Protein AF-A0A8S3GFY0-F1 (afdb_monomer_lite)

Foldseek 3Di:
DVVVVVVVVVVVVVVVVVVVVVVVVCLLVVLVVCLVPLQVVLVVLLVPLVPPVNVVDPVSVVSNVVSVVSNVVSVVSVVVSVVVVVVVVVVVD

Structure (mmCIF, N/CA/C/O backbone):
data_AF-A0A8S3GFY0-F1
#
_entry.id   AF-A0A8S3GFY0-F1
#
loop_
_atom_site.group_PDB
_atom_site.id
_atom_site.type_symbol
_atom_site.label_atom_id
_atom_site.label_alt_id
_atom_site.label_comp_id
_atom_site.label_asym_id
_atom_site.label_entity_id
_atom_site.label_seq_id
_atom_site.pdbx_PDB_ins_code
_atom_site.Cartn_x
_atom_site.Cartn_y
_atom_site.Cartn_z
_atom_site.occupancy
_atom_site.B_iso_or_equiv
_atom_site.auth_seq_id
_atom_site.auth_comp_id
_atom_site.auth_asym_id
_atom_site.auth_atom_id
_atom_site.pdbx_PDB_model_num
ATOM 1 N N . MET A 1 1 ? 33.145 -15.689 -38.229 1.00 54.41 1 MET A N 1
ATOM 2 C CA . MET A 1 1 ? 32.631 -16.391 -37.028 1.00 54.41 1 MET A CA 1
ATOM 3 C C . MET A 1 1 ? 32.392 -15.478 -35.819 1.00 54.41 1 MET A C 1
ATOM 5 O O . MET A 1 1 ? 31.638 -15.868 -34.945 1.00 54.41 1 MET A O 1
ATOM 9 N N . THR A 1 2 ? 32.956 -14.267 -35.756 1.00 57.75 2 THR A N 1
ATOM 10 C CA . THR A 1 2 ? 32.793 -13.338 -34.615 1.00 57.75 2 THR A CA 1
ATOM 11 C C . THR A 1 2 ? 31.490 -12.524 -34.634 1.00 57.75 2 THR A C 1
ATOM 13 O O . THR A 1 2 ? 30.969 -12.158 -33.585 1.00 57.75 2 THR A O 1
ATOM 16 N N . THR A 1 3 ? 30.907 -12.278 -35.809 1.00 59.66 3 THR A N 1
ATOM 17 C CA . THR A 1 3 ? 29.714 -11.427 -35.978 1.00 59.66 3 THR A CA 1
ATOM 18 C C . THR A 1 3 ? 28.406 -12.074 -35.509 1.00 59.66 3 THR A C 1
ATOM 20 O O . THR A 1 3 ? 27.498 -11.377 -35.058 1.00 59.66 3 THR A O 1
ATOM 23 N N . THR A 1 4 ? 28.299 -13.403 -35.569 1.00 61.41 4 THR A N 1
ATOM 24 C CA . THR A 1 4 ? 27.139 -14.169 -35.085 1.00 61.41 4 THR A CA 1
ATOM 25 C C . THR A 1 4 ? 27.113 -14.285 -33.563 1.00 61.41 4 THR A C 1
ATOM 27 O O . THR A 1 4 ? 26.051 -14.120 -32.967 1.00 61.41 4 THR A O 1
ATOM 30 N N . ALA A 1 5 ? 28.272 -14.477 -32.925 1.00 62.22 5 ALA A N 1
ATOM 31 C CA . ALA A 1 5 ? 28.386 -14.480 -31.466 1.00 62.22 5 ALA A CA 1
ATOM 32 C C . ALA A 1 5 ? 28.025 -13.105 -30.873 1.00 62.22 5 ALA A C 1
ATOM 34 O O . ALA A 1 5 ? 27.249 -13.024 -29.926 1.00 62.22 5 ALA A O 1
ATOM 35 N N . MET A 1 6 ? 28.492 -12.017 -31.498 1.00 62.06 6 MET A N 1
ATOM 36 C CA . MET A 1 6 ? 28.210 -10.652 -31.038 1.00 62.06 6 MET A CA 1
ATOM 37 C C . MET A 1 6 ? 26.720 -10.278 -31.165 1.00 62.06 6 MET A C 1
ATOM 39 O O . MET A 1 6 ? 26.159 -9.667 -30.257 1.00 62.06 6 MET A O 1
ATOM 43 N N . LYS A 1 7 ? 26.041 -10.714 -32.240 1.00 68.06 7 LYS A N 1
ATOM 44 C CA . LYS A 1 7 ? 24.578 -10.569 -32.387 1.00 68.06 7 LYS A CA 1
ATOM 45 C C . LYS A 1 7 ? 23.798 -11.383 -31.351 1.00 68.06 7 LYS A C 1
ATOM 47 O O . LYS A 1 7 ? 22.798 -10.895 -30.832 1.00 68.06 7 LYS A O 1
ATOM 52 N N . SER A 1 8 ? 24.262 -12.593 -31.029 1.00 73.00 8 SER A N 1
ATOM 53 C CA . SER A 1 8 ? 23.652 -13.442 -29.998 1.00 73.00 8 SER A CA 1
ATOM 54 C C . SER A 1 8 ? 23.726 -12.798 -28.612 1.00 73.00 8 SER A C 1
ATOM 56 O O . SER A 1 8 ? 22.733 -12.794 -27.888 1.00 73.00 8 SER A O 1
ATOM 58 N N . SER A 1 9 ? 24.872 -12.218 -28.245 1.00 76.44 9 SER A N 1
ATOM 59 C CA . SER A 1 9 ? 25.038 -11.536 -26.955 1.00 76.44 9 SER A CA 1
ATOM 60 C C . SER A 1 9 ? 24.149 -10.295 -26.832 1.00 76.44 9 SER A C 1
ATOM 62 O O . SER A 1 9 ? 23.565 -10.063 -25.775 1.00 76.44 9 SER A O 1
ATOM 64 N N . GLN A 1 10 ? 23.981 -9.522 -27.910 1.00 79.62 10 GLN A N 1
ATOM 65 C CA . GLN A 1 10 ? 23.091 -8.355 -27.896 1.00 79.62 10 GLN A CA 1
ATOM 66 C C . GLN A 1 10 ? 21.604 -8.727 -27.813 1.00 79.62 10 GLN A C 1
ATOM 68 O O . GLN A 1 10 ? 20.848 -8.056 -27.110 1.00 79.62 10 GLN A O 1
ATOM 73 N N . ALA A 1 11 ? 21.182 -9.809 -28.473 1.00 80.00 11 ALA A N 1
ATOM 74 C CA . ALA A 1 11 ? 19.812 -10.311 -28.365 1.00 80.00 11 ALA A CA 1
ATOM 75 C C . ALA A 1 11 ? 19.479 -10.754 -26.930 1.00 80.00 11 ALA A C 1
ATOM 77 O O . ALA A 1 11 ? 18.404 -10.449 -26.416 1.00 80.00 11 ALA A O 1
ATOM 78 N N . LEU A 1 12 ? 20.431 -11.413 -26.265 1.00 81.81 12 LEU A N 1
ATOM 79 C CA . LEU A 1 12 ? 20.275 -11.898 -24.897 1.00 81.81 12 LEU A CA 1
ATOM 80 C C . LEU A 1 12 ? 20.186 -10.737 -23.894 1.00 81.81 12 LEU A C 1
ATOM 82 O O . LEU A 1 12 ? 19.297 -10.726 -23.045 1.00 81.81 12 LEU A O 1
ATOM 86 N N . LEU A 1 13 ? 21.028 -9.709 -24.052 1.00 79.25 13 LEU A N 1
ATOM 87 C CA . LEU A 1 13 ? 20.930 -8.472 -23.269 1.00 79.25 13 LEU A CA 1
ATOM 88 C C . LEU A 1 13 ? 19.572 -7.788 -23.455 1.00 79.25 13 LEU A C 1
ATOM 90 O O . LEU A 1 13 ? 18.910 -7.471 -22.471 1.00 79.25 13 LEU A O 1
ATOM 94 N N . SER A 1 14 ? 19.117 -7.617 -24.700 1.00 77.44 14 SER A N 1
ATOM 95 C CA . SER A 1 14 ? 17.808 -7.015 -24.987 1.00 77.44 14 SER A CA 1
ATOM 96 C C . SER A 1 14 ? 16.655 -7.775 -24.319 1.00 77.44 14 SER A C 1
ATOM 98 O O . SER A 1 14 ? 15.724 -7.159 -23.797 1.00 77.44 14 SER A O 1
ATOM 100 N N . GLN A 1 15 ? 16.729 -9.106 -24.289 1.00 83.44 15 GLN A N 1
ATOM 101 C CA . GLN A 1 15 ? 15.721 -9.943 -23.647 1.00 83.44 15 GLN A CA 1
ATOM 102 C C . GLN A 1 15 ? 15.741 -9.816 -22.116 1.00 83.44 15 GLN A C 1
ATOM 104 O O . GLN A 1 15 ? 14.676 -9.726 -21.505 1.00 83.44 15 GLN A O 1
ATOM 109 N N . ILE A 1 16 ? 16.926 -9.750 -21.499 1.00 85.06 16 ILE A N 1
ATOM 110 C 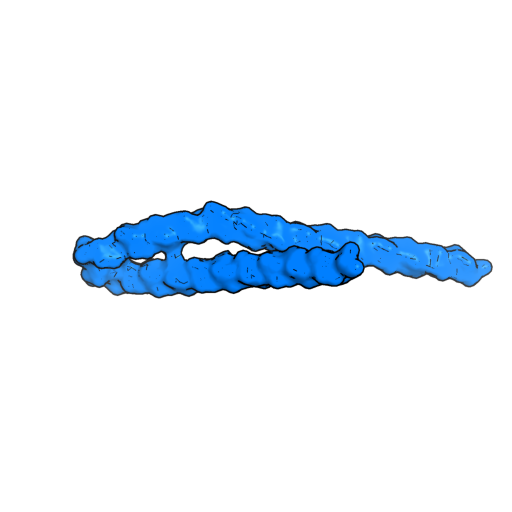CA . ILE A 1 16 ? 17.064 -9.510 -20.054 1.00 85.06 16 ILE A CA 1
ATOM 111 C C . ILE A 1 16 ? 16.475 -8.147 -19.679 1.00 85.06 16 ILE A C 1
ATOM 113 O O . ILE A 1 16 ? 15.675 -8.074 -18.749 1.00 85.06 16 ILE A O 1
ATOM 117 N N . PHE A 1 17 ? 16.803 -7.088 -20.425 1.00 81.31 17 PHE A N 1
ATOM 118 C CA . PHE A 1 17 ? 16.259 -5.749 -20.173 1.00 81.31 17 PHE A CA 1
ATOM 119 C C . PHE A 1 17 ? 14.733 -5.708 -20.302 1.00 81.31 17 PHE A C 1
ATOM 121 O O . PHE A 1 17 ? 14.068 -5.111 -19.459 1.00 81.31 17 PHE A O 1
ATOM 128 N N . LYS A 1 18 ? 14.159 -6.385 -21.307 1.00 82.50 18 LYS A N 1
ATOM 129 C CA . LYS A 1 18 ? 12.698 -6.505 -21.441 1.00 82.50 18 LYS A CA 1
ATOM 130 C C . LYS A 1 18 ? 12.059 -7.204 -20.245 1.00 82.50 18 LYS A C 1
ATOM 132 O O . LYS A 1 18 ? 11.067 -6.707 -19.725 1.00 82.50 18 LYS A O 1
ATOM 137 N N . ASN A 1 19 ? 12.619 -8.328 -19.804 1.00 84.50 19 ASN A N 1
ATOM 138 C CA . ASN A 1 19 ? 12.101 -9.042 -18.637 1.00 84.50 19 ASN A CA 1
ATOM 139 C C . ASN A 1 19 ? 12.200 -8.192 -17.370 1.00 84.50 19 ASN A C 1
ATOM 141 O O . ASN A 1 19 ? 11.245 -8.145 -16.604 1.00 84.50 19 ASN A O 1
ATOM 145 N N . LEU A 1 20 ? 13.316 -7.487 -17.175 1.00 83.00 20 LEU A N 1
ATOM 146 C CA . LEU A 1 20 ? 13.491 -6.596 -16.032 1.00 83.00 20 LEU A CA 1
ATOM 147 C C . LEU A 1 20 ? 12.439 -5.481 -16.027 1.00 83.00 20 LEU A C 1
ATOM 149 O O . LEU A 1 20 ? 11.804 -5.249 -15.005 1.00 83.00 20 LEU A O 1
ATOM 153 N N . PHE A 1 21 ? 12.204 -4.852 -17.180 1.00 81.69 21 PHE A N 1
ATOM 154 C CA . PHE A 1 21 ? 11.187 -3.812 -17.321 1.00 81.69 21 PHE A CA 1
ATOM 155 C C . PHE A 1 21 ? 9.777 -4.333 -17.011 1.00 81.69 21 PHE A C 1
ATOM 157 O O . PHE A 1 21 ? 9.036 -3.704 -16.263 1.00 81.69 21 PHE A O 1
ATOM 164 N N . ILE A 1 22 ? 9.421 -5.515 -17.526 1.00 83.88 22 ILE A N 1
ATOM 165 C CA . ILE A 1 22 ? 8.124 -6.151 -17.246 1.00 83.88 22 ILE A CA 1
ATOM 166 C C . ILE A 1 22 ? 7.966 -6.447 -15.751 1.00 83.88 22 ILE A C 1
ATOM 168 O O . ILE A 1 22 ? 6.887 -6.243 -15.202 1.00 83.88 22 ILE A O 1
ATOM 172 N N . VAL A 1 23 ? 9.025 -6.922 -15.092 1.00 83.44 23 VAL A N 1
ATOM 173 C CA . VAL A 1 23 ? 9.000 -7.210 -13.653 1.00 83.44 23 VAL A CA 1
ATOM 174 C C . VAL A 1 23 ? 8.772 -5.931 -12.851 1.00 83.44 23 VAL A C 1
ATOM 176 O O . VAL A 1 23 ? 7.906 -5.930 -11.984 1.00 83.44 23 VAL A O 1
ATOM 179 N N . ILE A 1 24 ? 9.483 -4.844 -13.165 1.00 82.50 24 ILE A N 1
ATOM 180 C CA . ILE A 1 24 ? 9.312 -3.544 -12.493 1.00 82.50 24 ILE A CA 1
ATOM 181 C C . ILE A 1 24 ? 7.861 -3.062 -12.615 1.00 82.50 24 ILE A C 1
ATOM 183 O O . ILE A 1 24 ? 7.213 -2.806 -11.604 1.00 82.50 24 ILE A O 1
ATOM 187 N N . GLN A 1 25 ? 7.320 -3.066 -13.835 1.00 82.19 25 GLN A N 1
ATOM 188 C CA . GLN A 1 25 ? 5.932 -2.682 -14.103 1.00 82.19 25 GLN A CA 1
ATOM 189 C C . GLN A 1 25 ? 4.934 -3.558 -13.331 1.00 82.19 25 GLN A C 1
ATOM 191 O O . GLN A 1 25 ? 3.969 -3.065 -12.752 1.00 82.19 25 GLN A O 1
ATOM 196 N N . LEU A 1 26 ? 5.168 -4.873 -13.273 1.00 85.25 26 LEU A N 1
ATOM 197 C CA . LEU A 1 26 ? 4.314 -5.787 -12.517 1.00 85.25 26 LEU A CA 1
ATOM 198 C C . LEU A 1 26 ? 4.313 -5.461 -11.015 1.00 85.25 26 LEU A C 1
ATOM 200 O O . LEU A 1 26 ? 3.256 -5.524 -10.387 1.00 85.25 26 LEU A O 1
ATOM 204 N N . TYR A 1 27 ? 5.472 -5.119 -10.444 1.00 82.94 27 TYR A N 1
ATOM 205 C CA . TYR A 1 27 ? 5.579 -4.715 -9.041 1.00 82.94 27 TYR A CA 1
ATOM 206 C C . TYR A 1 27 ? 4.842 -3.399 -8.770 1.00 82.94 27 TYR A C 1
ATOM 208 O O . TYR A 1 27 ? 4.068 -3.340 -7.817 1.00 82.94 27 TYR A O 1
ATOM 216 N N . GLU A 1 28 ? 5.004 -2.391 -9.628 1.00 82.00 28 GLU A N 1
ATOM 217 C CA . GLU A 1 28 ? 4.316 -1.096 -9.515 1.00 82.00 28 GLU A CA 1
ATOM 218 C C . GLU A 1 28 ? 2.790 -1.250 -9.522 1.00 82.00 28 GLU A C 1
ATOM 220 O O . GLU A 1 28 ? 2.106 -0.836 -8.580 1.00 82.00 28 GLU A O 1
ATOM 225 N N . TYR A 1 29 ? 2.242 -1.926 -10.537 1.00 85.81 29 TYR A N 1
ATOM 226 C CA . TYR A 1 29 ? 0.802 -2.189 -10.593 1.00 85.81 29 TYR A CA 1
ATOM 227 C C . TYR A 1 29 ? 0.337 -3.082 -9.438 1.00 85.81 29 TYR A C 1
ATOM 229 O O . TYR A 1 29 ? -0.760 -2.890 -8.907 1.00 85.81 29 TYR A O 1
ATOM 237 N N . GLY A 1 30 ? 1.168 -4.040 -9.020 1.00 88.25 30 GLY A N 1
ATOM 238 C CA . GLY A 1 30 ? 0.906 -4.899 -7.870 1.00 88.25 30 GLY A CA 1
ATOM 239 C C . GLY A 1 30 ? 0.733 -4.108 -6.573 1.00 88.25 30 GLY A C 1
ATOM 240 O O . GLY A 1 30 ? -0.218 -4.365 -5.832 1.00 88.25 30 GLY A O 1
ATOM 241 N N . TYR A 1 31 ? 1.584 -3.110 -6.322 1.00 85.94 31 TYR A N 1
ATOM 242 C CA . TYR A 1 31 ? 1.477 -2.235 -5.153 1.00 85.94 31 TYR A CA 1
ATOM 243 C C . TYR A 1 31 ? 0.212 -1.383 -5.178 1.00 85.94 31 TYR A C 1
ATOM 245 O O . TYR A 1 31 ? -0.468 -1.272 -4.156 1.00 85.94 31 TYR A O 1
ATOM 253 N N . LEU A 1 32 ? -0.164 -0.853 -6.342 1.00 87.94 32 LEU A N 1
ATOM 254 C CA . LEU A 1 32 ? -1.381 -0.057 -6.482 1.00 87.94 32 LEU A CA 1
ATOM 255 C C . LEU A 1 32 ? -2.645 -0.897 -6.226 1.00 87.94 32 LEU A C 1
ATOM 257 O O . LEU A 1 32 ? -3.551 -0.468 -5.506 1.00 87.94 32 LEU A O 1
ATOM 261 N N . VAL A 1 33 ? -2.690 -2.128 -6.744 1.00 90.50 33 VAL A N 1
ATOM 262 C CA . VAL A 1 33 ? -3.788 -3.075 -6.474 1.00 90.50 33 VAL A CA 1
ATOM 263 C C . VAL A 1 33 ? -3.822 -3.479 -4.997 1.00 90.50 33 VAL A C 1
ATOM 265 O O . VAL A 1 33 ? -4.895 -3.492 -4.387 1.00 90.50 33 VAL A O 1
ATOM 268 N N . ALA A 1 34 ? -2.663 -3.772 -4.400 1.00 89.81 34 ALA A N 1
ATOM 269 C CA . ALA A 1 34 ? -2.556 -4.100 -2.981 1.00 89.81 34 ALA A CA 1
ATOM 270 C C . ALA A 1 34 ? -3.035 -2.943 -2.093 1.00 89.81 34 ALA A C 1
ATOM 272 O O . ALA A 1 34 ? -3.745 -3.182 -1.117 1.00 89.81 34 ALA A O 1
ATOM 273 N N . PHE A 1 35 ? -2.727 -1.697 -2.457 1.00 91.12 35 PHE A N 1
ATOM 274 C CA . PHE A 1 35 ? -3.218 -0.509 -1.766 1.00 91.12 35 PHE A CA 1
ATOM 275 C C . PHE A 1 35 ? -4.744 -0.387 -1.861 1.00 91.12 35 PHE A C 1
ATOM 277 O O . PHE A 1 35 ? -5.415 -0.288 -0.833 1.00 91.12 35 PHE A O 1
ATOM 284 N N . LEU A 1 36 ? -5.313 -0.471 -3.069 1.00 91.81 36 LEU A N 1
ATOM 285 C CA . LEU A 1 36 ? -6.759 -0.330 -3.292 1.00 91.81 36 LEU A CA 1
ATOM 286 C C . LEU A 1 36 ? -7.600 -1.353 -2.519 1.00 91.81 36 LEU A C 1
ATOM 288 O O . LEU A 1 36 ? -8.707 -1.032 -2.088 1.00 91.81 36 LEU A O 1
ATOM 292 N N . ILE A 1 37 ? -7.093 -2.573 -2.346 1.00 93.69 37 ILE A N 1
ATOM 293 C CA . ILE A 1 37 ? -7.813 -3.652 -1.658 1.00 93.69 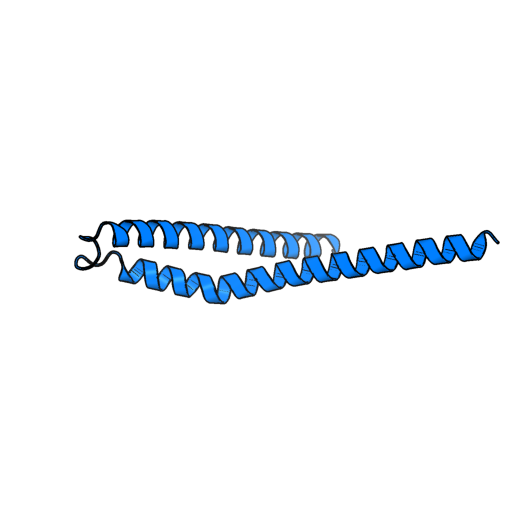37 ILE A CA 1
ATOM 294 C C . ILE A 1 37 ? -7.463 -3.681 -0.164 1.00 93.69 37 ILE A C 1
ATOM 296 O O . ILE A 1 37 ? -8.348 -3.752 0.691 1.00 93.69 37 ILE A O 1
ATOM 300 N N . GLY A 1 38 ? -6.173 -3.630 0.161 1.00 91.75 38 GLY A N 1
ATOM 301 C CA . GLY A 1 38 ? -5.663 -3.811 1.517 1.00 91.75 38 GLY A CA 1
ATOM 302 C C . GLY A 1 38 ? -5.931 -2.618 2.429 1.00 91.75 38 GLY A C 1
ATOM 303 O O . GLY A 1 38 ? -6.250 -2.805 3.604 1.00 91.75 3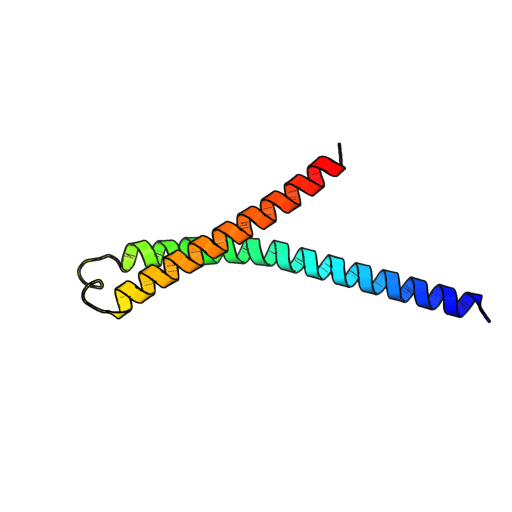8 GLY A O 1
ATOM 304 N N . PHE A 1 39 ? -5.874 -1.392 1.906 1.00 91.56 39 PHE A N 1
ATOM 305 C CA . PHE A 1 39 ? -6.076 -0.182 2.702 1.00 91.56 39 PHE A CA 1
ATOM 306 C C . PHE A 1 39 ? -7.496 -0.084 3.294 1.00 91.56 39 PHE A C 1
ATOM 308 O O . PHE A 1 39 ? -7.617 0.023 4.519 1.00 91.56 39 PHE A O 1
ATOM 315 N N . PRO A 1 40 ? -8.591 -0.197 2.508 1.00 94.25 40 PRO A N 1
ATOM 316 C CA . PRO A 1 40 ? -9.938 -0.170 3.076 1.00 94.25 40 PRO A CA 1
ATOM 317 C C . PRO A 1 40 ? -10.212 -1.367 3.995 1.00 94.25 40 PRO A C 1
ATOM 319 O O . PRO A 1 40 ? -10.899 -1.205 5.006 1.00 94.25 40 PRO A O 1
ATOM 322 N N . GLY A 1 41 ? -9.654 -2.546 3.694 1.00 93.19 41 GLY A N 1
ATOM 323 C CA . GLY A 1 41 ? -9.788 -3.734 4.540 1.00 93.19 41 GLY A CA 1
ATOM 324 C C . GLY A 1 41 ? -9.182 -3.530 5.931 1.00 93.19 41 GLY A C 1
ATOM 325 O O . GLY A 1 41 ? -9.848 -3.764 6.945 1.00 93.19 41 GLY A O 1
ATOM 326 N N . ASN A 1 42 ? -7.956 -3.010 5.988 1.00 93.62 42 ASN A N 1
ATOM 327 C CA . ASN A 1 42 ? -7.280 -2.737 7.253 1.00 93.62 42 ASN A CA 1
ATOM 328 C C . ASN A 1 42 ? -7.920 -1.576 8.026 1.00 93.62 42 ASN A C 1
ATOM 330 O O . ASN A 1 42 ? -8.041 -1.664 9.248 1.00 93.62 42 ASN A O 1
ATOM 334 N N . ILE A 1 43 ? -8.428 -0.538 7.347 1.00 92.88 43 ILE A N 1
ATOM 335 C CA . ILE A 1 43 ? -9.219 0.522 7.999 1.00 92.88 43 ILE A CA 1
ATOM 336 C C . ILE A 1 43 ? -10.502 -0.047 8.611 1.00 92.88 43 ILE A C 1
ATOM 338 O O . ILE A 1 43 ? -10.826 0.263 9.757 1.00 92.88 43 ILE A O 1
ATOM 342 N N . ALA A 1 44 ? -11.232 -0.901 7.891 1.00 90.62 44 ALA A N 1
ATOM 343 C CA . ALA A 1 44 ? -12.451 -1.519 8.410 1.00 90.62 44 ALA A CA 1
ATOM 344 C C . ALA A 1 44 ? -12.164 -2.383 9.651 1.00 90.62 44 ALA A C 1
ATOM 346 O O . ALA A 1 44 ? -12.902 -2.315 10.642 1.00 90.62 44 ALA A O 1
ATOM 347 N N . GLY A 1 45 ? -11.061 -3.139 9.635 1.00 87.69 45 GLY A N 1
ATOM 348 C CA . GLY A 1 45 ? -10.545 -3.848 10.807 1.00 87.69 45 GLY A CA 1
ATOM 349 C C . GLY A 1 45 ? -10.254 -2.894 11.968 1.00 87.69 45 GLY A C 1
ATOM 350 O O . GLY A 1 45 ? -10.772 -3.081 13.074 1.00 87.69 45 GLY 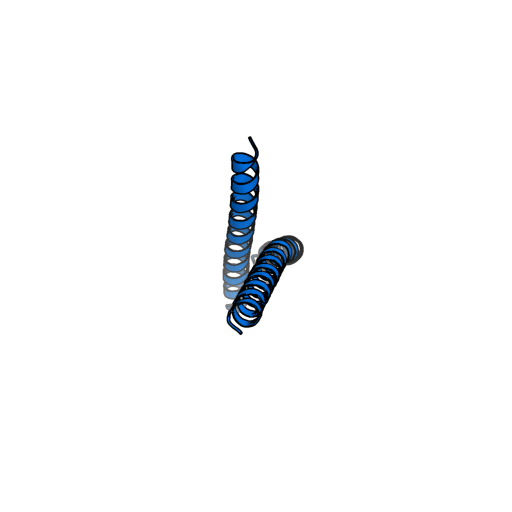A O 1
ATOM 351 N N . LEU A 1 46 ? -9.517 -1.816 11.702 1.00 89.25 46 LEU A N 1
ATOM 352 C CA . LEU A 1 46 ? -9.170 -0.798 12.692 1.00 89.25 46 LEU A CA 1
ATOM 353 C C . LEU A 1 46 ? -10.396 -0.077 13.267 1.00 89.25 46 LEU A C 1
ATOM 355 O O . LEU A 1 46 ? -10.355 0.344 14.411 1.00 89.25 46 LEU A O 1
ATOM 359 N N . LEU A 1 47 ? -11.504 0.044 12.536 1.00 87.75 47 LEU A N 1
ATOM 360 C CA . LEU A 1 47 ? -12.760 0.613 13.051 1.00 87.75 47 LEU A CA 1
ATOM 361 C C . LEU A 1 47 ? -13.597 -0.400 13.853 1.00 87.75 47 LEU A C 1
ATOM 363 O O . LEU A 1 47 ? -14.463 -0.020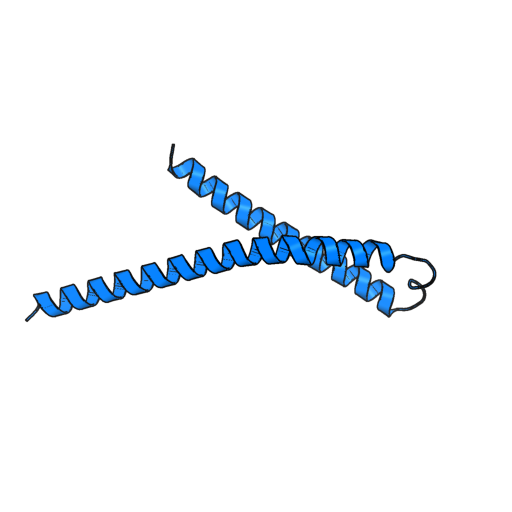 14.651 1.00 87.75 47 LEU A O 1
ATOM 367 N N . THR A 1 48 ? -13.353 -1.694 13.651 1.00 85.75 48 THR A N 1
ATOM 368 C CA . THR A 1 48 ? -14.129 -2.782 14.257 1.00 85.75 48 THR A CA 1
ATOM 369 C C . THR A 1 48 ? -13.519 -3.248 15.578 1.00 85.75 48 THR A C 1
ATOM 371 O O . THR A 1 48 ? -14.227 -3.349 16.583 1.00 85.75 48 THR A O 1
ATOM 374 N N . PHE A 1 49 ? -12.208 -3.496 15.613 1.00 81.12 49 PHE A N 1
ATOM 375 C CA . PHE A 1 49 ? -11.520 -4.101 16.762 1.00 81.12 49 PHE A CA 1
ATOM 376 C C . PHE A 1 49 ? -11.336 -3.218 18.016 1.00 81.12 49 PHE A C 1
ATOM 378 O O . PHE A 1 49 ? -11.299 -3.784 19.111 1.00 81.12 49 PHE A O 1
ATOM 385 N N . PRO A 1 50 ? -11.296 -1.870 17.955 1.00 77.62 50 PRO A N 1
ATOM 386 C CA . PRO A 1 50 ? -11.223 -1.029 19.155 1.00 77.62 50 PRO A CA 1
ATOM 387 C C . PRO A 1 50 ? -12.504 -1.024 19.987 1.00 77.62 50 PRO A C 1
ATOM 389 O O . PRO A 1 50 ? -12.511 -0.491 21.102 1.00 77.62 50 PRO A O 1
ATOM 392 N N . ARG A 1 51 ? -13.603 -1.582 19.458 1.00 79.12 51 ARG A N 1
ATOM 393 C CA . ARG A 1 51 ? -14.888 -1.609 20.156 1.00 79.12 51 ARG A CA 1
ATOM 394 C C . ARG A 1 51 ? -14.751 -2.332 21.509 1.00 79.12 51 ARG A C 1
ATOM 396 O O . ARG A 1 51 ? -14.071 -3.359 21.593 1.00 79.12 51 ARG A O 1
ATOM 403 N N . PRO A 1 52 ? -15.419 -1.841 22.573 1.00 65.81 52 PRO A N 1
ATOM 404 C CA . PRO A 1 52 ? -15.228 -2.329 23.945 1.00 65.81 52 PRO A CA 1
ATOM 405 C C . PRO A 1 52 ? -15.465 -3.836 24.127 1.00 65.81 52 PRO A C 1
ATOM 407 O O . PRO A 1 52 ? -14.910 -4.447 25.038 1.00 65.81 52 PRO A O 1
ATOM 410 N N . THR A 1 53 ? -16.284 -4.434 23.262 1.00 63.72 53 THR A N 1
ATOM 411 C CA . THR A 1 53 ? -16.588 -5.869 23.222 1.00 63.72 53 THR A CA 1
ATOM 412 C C . THR A 1 53 ? -15.414 -6.729 22.754 1.00 63.72 53 THR A C 1
ATOM 414 O O . THR A 1 53 ? -15.243 -7.828 23.268 1.00 63.72 53 THR A O 1
ATOM 417 N N . LEU A 1 54 ? -14.582 -6.236 21.831 1.00 60.28 54 LEU A N 1
ATOM 418 C CA . LEU A 1 54 ? -13.438 -6.968 21.267 1.00 60.28 54 LEU A CA 1
ATOM 419 C C . LEU A 1 54 ? -12.112 -6.608 21.955 1.00 60.28 54 LEU A C 1
ATOM 421 O O . LEU A 1 54 ? -11.200 -7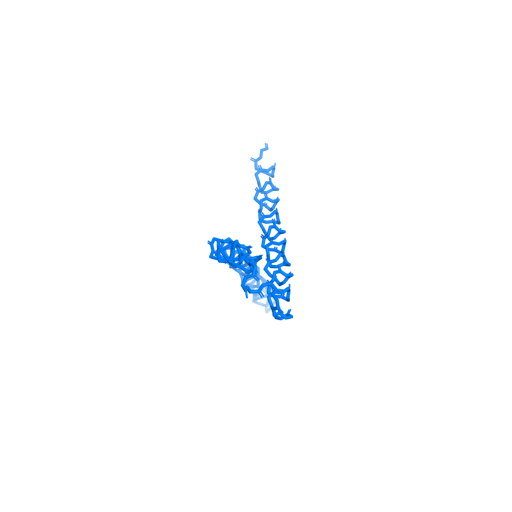.430 22.012 1.00 60.28 54 LEU A O 1
ATOM 425 N N . ARG A 1 55 ? -12.030 -5.419 22.566 1.00 59.16 55 ARG A N 1
ATOM 426 C CA . ARG A 1 55 ? -10.834 -4.916 23.266 1.00 59.16 55 ARG A CA 1
ATOM 427 C C . ARG A 1 55 ? -10.449 -5.715 24.521 1.00 59.16 55 ARG A C 1
ATOM 429 O O . ARG A 1 55 ? -9.303 -5.658 24.950 1.00 59.16 55 ARG A O 1
ATOM 436 N N . LYS A 1 56 ? -11.390 -6.456 25.120 1.00 60.12 56 LYS A N 1
ATOM 437 C CA . LYS A 1 56 ? -11.131 -7.319 26.292 1.00 60.12 56 LYS A CA 1
ATOM 438 C C . LYS A 1 56 ? -10.367 -8.600 25.943 1.00 60.12 56 LYS A C 1
ATOM 440 O O . LYS A 1 56 ? -9.863 -9.266 26.842 1.00 60.12 56 LYS A O 1
ATOM 445 N N . VAL A 1 57 ? -10.283 -8.945 24.659 1.00 68.38 57 VAL A N 1
ATOM 446 C CA . VAL A 1 57 ? -9.564 -10.120 24.174 1.00 68.38 57 VAL A CA 1
ATOM 447 C C . VAL A 1 57 ? -8.171 -9.668 23.735 1.00 68.38 57 VAL A C 1
ATOM 449 O O . VAL A 1 57 ? -8.059 -8.776 22.898 1.00 68.38 57 VAL A O 1
ATOM 452 N N . SER A 1 58 ? -7.111 -10.283 24.272 1.00 72.00 58 SER A N 1
ATOM 453 C CA . SER A 1 58 ? -5.705 -10.001 23.903 1.00 72.00 58 SER A CA 1
ATOM 454 C C . SER A 1 58 ? -5.496 -9.951 22.378 1.00 72.00 58 SER A C 1
ATOM 456 O O . SER A 1 58 ? -4.814 -9.076 21.844 1.00 72.00 58 SER A O 1
ATOM 458 N N . THR A 1 59 ? -6.207 -10.819 21.657 1.00 78.06 59 THR A N 1
ATOM 459 C CA . THR A 1 59 ? -6.216 -10.907 20.196 1.00 78.06 59 THR A CA 1
ATOM 460 C C . THR A 1 59 ? -6.691 -9.626 19.502 1.00 78.06 59 THR A C 1
ATOM 462 O O . THR A 1 59 ? -6.165 -9.286 18.449 1.00 78.06 59 THR A O 1
ATOM 465 N N . GLY A 1 60 ? -7.637 -8.876 20.078 1.00 80.38 60 GLY A N 1
ATOM 466 C CA . GLY A 1 60 ? -8.131 -7.625 19.491 1.00 80.38 60 GLY A CA 1
ATOM 467 C C . GLY A 1 60 ? -7.061 -6.531 19.442 1.00 80.38 60 GLY A C 1
ATOM 468 O O . GLY A 1 60 ? -6.971 -5.807 18.456 1.00 80.38 60 GLY A O 1
ATOM 469 N N . CYS A 1 61 ? -6.200 -6.455 20.462 1.00 83.50 61 CYS A N 1
ATOM 470 C CA . CYS A 1 61 ? -5.054 -5.541 20.460 1.00 83.50 61 CYS A CA 1
ATOM 471 C C . CYS A 1 61 ? -4.033 -5.935 19.380 1.00 83.50 61 CYS A C 1
ATOM 473 O O . CYS A 1 61 ? -3.532 -5.081 18.655 1.00 83.50 61 CYS A O 1
ATOM 475 N N . LEU A 1 62 ? -3.790 -7.240 19.218 1.00 88.00 62 LEU A N 1
ATOM 476 C CA . LEU A 1 62 ? -2.872 -7.771 18.209 1.00 88.00 62 LEU A CA 1
ATOM 477 C C . LEU A 1 62 ? -3.367 -7.475 16.782 1.00 88.00 62 LEU A C 1
ATOM 479 O O . LEU A 1 62 ? -2.582 -7.024 15.954 1.00 88.00 62 LEU A O 1
ATOM 483 N N . PHE A 1 63 ? -4.671 -7.619 16.521 1.00 89.06 63 PHE A N 1
ATOM 484 C CA . PHE A 1 63 ? -5.281 -7.245 15.238 1.00 89.06 63 PHE A CA 1
ATOM 485 C C . PHE A 1 63 ? -5.222 -5.743 14.949 1.00 89.06 63 PHE A C 1
ATOM 487 O O . PHE A 1 63 ? -5.021 -5.361 13.801 1.00 89.06 63 PHE A O 1
ATOM 494 N N . ILE A 1 64 ? -5.368 -4.889 15.967 1.00 89.50 64 ILE A N 1
ATOM 495 C CA . ILE A 1 64 ? -5.208 -3.435 15.811 1.00 89.50 64 ILE A CA 1
ATOM 496 C C . ILE A 1 64 ? -3.773 -3.105 15.396 1.00 89.50 64 ILE A C 1
ATOM 498 O O . ILE A 1 64 ? -3.574 -2.382 14.423 1.00 89.50 64 ILE A O 1
ATOM 502 N N . THR A 1 65 ? -2.776 -3.652 16.095 1.00 91.06 65 THR A N 1
ATOM 503 C CA . THR A 1 65 ? -1.362 -3.418 15.768 1.00 91.06 65 THR A CA 1
ATOM 504 C C . THR A 1 65 ? -1.007 -3.949 14.380 1.00 91.06 65 THR A C 1
ATOM 506 O O . THR A 1 65 ? -0.306 -3.269 13.635 1.00 91.06 65 THR A O 1
ATOM 509 N N . LEU A 1 66 ? -1.529 -5.123 14.009 1.00 92.94 66 LEU A N 1
ATOM 510 C CA . LEU A 1 66 ? -1.355 -5.699 12.675 1.00 92.94 66 LEU A CA 1
ATOM 511 C C . LEU A 1 66 ? -1.951 -4.784 11.595 1.00 92.94 66 LEU A C 1
ATOM 513 O O . LEU A 1 66 ? -1.250 -4.401 10.668 1.00 92.94 66 LEU A O 1
ATOM 517 N N . ALA A 1 67 ? -3.206 -4.353 11.764 1.00 93.56 67 ALA A N 1
ATOM 518 C CA . ALA A 1 67 ? -3.872 -3.465 10.814 1.00 93.56 67 ALA A CA 1
ATOM 519 C C . ALA A 1 67 ? -3.137 -2.122 10.659 1.00 93.56 67 ALA A C 1
ATOM 521 O O . ALA A 1 67 ? -3.022 -1.611 9.549 1.00 93.56 67 ALA A O 1
ATOM 522 N N . ILE A 1 68 ? -2.613 -1.553 11.752 1.00 93.50 68 ILE A N 1
ATOM 523 C CA . ILE A 1 68 ? -1.796 -0.329 11.700 1.00 93.50 68 ILE A CA 1
ATOM 524 C C . ILE A 1 68 ? -0.492 -0.576 10.932 1.00 93.50 68 ILE A C 1
ATOM 526 O O . ILE A 1 68 ? -0.136 0.234 10.079 1.00 93.50 68 ILE A O 1
ATOM 530 N N . SER A 1 69 ? 0.207 -1.680 11.212 1.00 96.19 69 SER A N 1
ATOM 531 C CA . SER A 1 69 ? 1.446 -2.049 10.515 1.00 96.19 69 SER A CA 1
ATOM 532 C C . SER A 1 69 ? 1.216 -2.207 9.011 1.00 96.19 69 SER A C 1
ATOM 534 O O . SER A 1 69 ? 1.972 -1.657 8.212 1.00 96.19 69 SER A O 1
ATOM 536 N N . ASP A 1 70 ? 0.139 -2.888 8.623 1.00 94.62 70 ASP A N 1
ATOM 537 C CA . ASP A 1 70 ? -0.206 -3.091 7.218 1.00 94.62 70 ASP A CA 1
ATOM 538 C C . ASP A 1 70 ? -0.593 -1.774 6.533 1.00 94.62 70 ASP A C 1
ATOM 540 O O . ASP A 1 70 ? -0.184 -1.528 5.401 1.00 94.62 70 ASP A O 1
ATOM 544 N N . ILE A 1 71 ? -1.332 -0.890 7.216 1.00 94.69 71 ILE A N 1
ATOM 545 C CA . ILE A 1 71 ? -1.654 0.448 6.695 1.00 94.69 71 ILE A CA 1
ATOM 546 C C . ILE A 1 71 ? -0.379 1.250 6.434 1.00 94.69 71 ILE A C 1
ATOM 548 O O . ILE A 1 71 ? -0.268 1.861 5.374 1.00 94.69 71 ILE A O 1
ATOM 552 N N . LEU A 1 72 ? 0.574 1.250 7.371 1.00 95.25 72 LEU A N 1
ATOM 553 C CA . LEU A 1 72 ? 1.841 1.969 7.216 1.00 95.25 72 LEU A CA 1
ATOM 554 C C . LEU A 1 72 ? 2.661 1.422 6.046 1.00 95.25 72 LEU A C 1
ATOM 556 O O . LEU A 1 72 ? 3.179 2.207 5.254 1.00 95.25 72 LEU A O 1
ATOM 560 N N . TYR A 1 73 ? 2.737 0.096 5.909 1.00 94.25 73 TYR A N 1
ATOM 561 C CA . TYR A 1 73 ? 3.413 -0.549 4.785 1.00 94.25 73 TYR A CA 1
ATOM 562 C C . TYR A 1 73 ? 2.769 -0.175 3.443 1.00 94.25 73 TYR A C 1
ATOM 564 O O . TYR A 1 73 ? 3.457 0.274 2.530 1.00 94.25 73 TYR A O 1
ATOM 572 N N . LEU A 1 74 ? 1.442 -0.278 3.341 1.00 93.38 74 LEU A N 1
ATOM 573 C CA . LEU A 1 74 ? 0.708 0.106 2.135 1.00 93.38 74 LEU A CA 1
ATOM 574 C C . LEU A 1 74 ? 0.897 1.591 1.792 1.00 93.38 74 LEU A C 1
ATOM 576 O O . LEU A 1 74 ? 1.008 1.933 0.616 1.00 93.38 74 LEU A O 1
ATOM 580 N N . LEU A 1 75 ? 0.969 2.467 2.800 1.00 92.75 75 LEU A N 1
ATOM 581 C CA . LEU A 1 75 ? 1.256 3.888 2.602 1.00 92.75 75 LEU A CA 1
ATOM 582 C C . LEU A 1 75 ? 2.664 4.109 2.030 1.00 92.75 75 LEU A C 1
ATOM 584 O O . LEU A 1 75 ? 2.815 4.906 1.111 1.00 92.75 75 LEU A O 1
ATOM 588 N N . MET A 1 76 ? 3.677 3.397 2.543 1.00 92.31 76 MET A N 1
ATOM 589 C CA . MET A 1 76 ? 5.039 3.448 1.995 1.00 92.31 76 MET A CA 1
ATOM 590 C C . MET A 1 76 ? 5.064 3.004 0.531 1.00 92.31 76 MET A C 1
ATOM 592 O O . MET A 1 76 ? 5.599 3.726 -0.298 1.00 92.31 76 MET A O 1
ATOM 596 N N . CYS A 1 77 ? 4.403 1.893 0.189 1.00 88.19 77 CYS A N 1
ATOM 597 C CA . CYS A 1 77 ? 4.325 1.432 -1.200 1.00 88.19 77 CYS A CA 1
ATOM 598 C C . CYS A 1 77 ? 3.658 2.453 -2.136 1.00 88.19 77 CYS A C 1
ATOM 600 O O . CYS A 1 77 ? 4.060 2.582 -3.289 1.00 88.19 77 CYS A O 1
ATOM 602 N N . LEU A 1 78 ? 2.645 3.185 -1.657 1.00 89.31 78 LEU A N 1
ATOM 603 C CA . LEU A 1 78 ? 2.026 4.262 -2.431 1.00 89.31 78 LEU A CA 1
ATOM 604 C C . LEU A 1 78 ? 2.993 5.434 -2.643 1.00 89.31 78 LEU A C 1
ATOM 606 O O . LEU A 1 78 ? 3.030 5.993 -3.736 1.00 89.31 78 LEU A O 1
ATOM 610 N N . PHE A 1 79 ? 3.760 5.816 -1.619 1.00 88.81 79 PHE A N 1
ATOM 611 C CA . PHE A 1 79 ? 4.758 6.876 -1.754 1.00 88.81 79 PHE A CA 1
ATOM 612 C C . PHE A 1 79 ? 5.893 6.482 -2.698 1.00 88.81 79 PHE A C 1
ATOM 614 O O . PHE A 1 79 ? 6.230 7.290 -3.557 1.00 88.81 79 PHE A O 1
ATOM 621 N N . ASP A 1 80 ? 6.399 5.251 -2.611 1.00 85.62 80 ASP A N 1
ATOM 622 C CA . ASP A 1 80 ? 7.410 4.733 -3.541 1.00 85.62 80 ASP A CA 1
ATOM 623 C C . ASP A 1 80 ? 6.897 4.770 -4.990 1.00 85.62 80 ASP A C 1
ATOM 625 O O . ASP A 1 80 ? 7.612 5.193 -5.896 1.00 85.62 80 ASP A O 1
ATOM 629 N N . PHE A 1 81 ? 5.634 4.384 -5.213 1.00 85.19 81 PHE A N 1
ATOM 630 C CA . PHE A 1 81 ? 4.995 4.467 -6.529 1.00 85.19 81 PHE A CA 1
ATOM 631 C C . PHE A 1 81 ? 4.905 5.917 -7.038 1.00 85.19 81 PHE A C 1
ATOM 633 O O . PHE A 1 81 ? 5.299 6.205 -8.167 1.00 85.19 81 PHE A O 1
ATOM 640 N N . LEU A 1 82 ? 4.437 6.847 -6.196 1.00 85.44 82 LEU A N 1
ATOM 641 C CA . LEU A 1 82 ? 4.327 8.268 -6.548 1.00 85.44 82 LEU A CA 1
ATOM 642 C C . LEU A 1 82 ? 5.690 8.922 -6.812 1.00 85.44 82 LEU A C 1
ATOM 644 O O . LEU A 1 82 ? 5.794 9.765 -7.702 1.00 85.44 82 LEU A O 1
ATOM 648 N N . GLU A 1 83 ? 6.721 8.564 -6.045 1.00 84.38 83 GLU A N 1
ATOM 649 C CA . GLU A 1 83 ? 8.082 9.063 -6.249 1.00 84.38 83 GLU A CA 1
ATOM 650 C C . GLU A 1 83 ? 8.649 8.582 -7.588 1.00 84.38 83 GLU A C 1
ATOM 652 O O . GLU A 1 83 ? 9.240 9.375 -8.323 1.00 84.38 83 GLU A O 1
ATOM 657 N N . PHE A 1 84 ? 8.415 7.316 -7.944 1.00 77.50 84 PHE A N 1
ATOM 658 C CA . PHE A 1 84 ? 8.862 6.758 -9.219 1.00 77.50 84 PHE A CA 1
ATOM 659 C C . PHE A 1 84 ? 8.189 7.446 -10.419 1.00 77.50 84 PHE A C 1
ATOM 661 O O . PHE A 1 84 ? 8.874 7.864 -11.356 1.00 77.50 84 PHE A O 1
ATOM 668 N N . ASP A 1 85 ? 6.869 7.653 -10.363 1.00 74.88 85 ASP A N 1
ATOM 669 C CA . ASP A 1 85 ? 6.126 8.396 -11.393 1.00 74.88 85 ASP A CA 1
ATOM 670 C C . ASP A 1 85 ? 6.609 9.855 -11.519 1.00 74.88 85 ASP A C 1
ATOM 672 O O . ASP A 1 85 ? 6.735 10.386 -12.628 1.00 74.88 85 ASP A O 1
ATOM 676 N N . LEU A 1 86 ? 6.920 10.514 -10.394 1.00 76.19 86 LEU A N 1
ATOM 677 C CA . LEU A 1 86 ? 7.420 11.891 -10.391 1.00 76.19 86 LEU A CA 1
ATOM 678 C C . LEU A 1 86 ? 8.809 11.998 -11.042 1.00 76.19 86 LEU A C 1
ATOM 680 O O . LEU A 1 86 ? 9.041 12.911 -11.836 1.00 76.19 86 LEU A O 1
ATOM 684 N N . GLN A 1 87 ? 9.713 11.055 -10.756 1.00 74.25 87 GLN A N 1
ATOM 685 C CA . GLN A 1 87 ? 11.048 11.016 -11.365 1.00 74.25 87 GLN A CA 1
ATOM 686 C C . GLN A 1 87 ? 10.977 10.824 -12.887 1.00 74.25 87 GLN A C 1
ATOM 688 O O . GLN A 1 87 ? 11.733 11.454 -13.626 1.00 74.25 87 GLN A O 1
ATOM 693 N N . ILE A 1 88 ? 10.047 10.000 -13.382 1.00 69.94 88 ILE A N 1
ATOM 694 C CA . ILE A 1 88 ? 9.838 9.813 -14.827 1.00 69.94 88 ILE A CA 1
ATOM 695 C C . ILE A 1 88 ? 9.344 11.110 -15.486 1.00 69.94 88 ILE A C 1
ATOM 697 O O . ILE A 1 88 ? 9.778 11.438 -16.594 1.00 69.94 88 ILE A O 1
ATOM 701 N N . LEU A 1 89 ? 8.465 11.860 -14.811 1.00 70.94 89 LEU A N 1
ATOM 702 C CA . LEU A 1 89 ? 7.943 13.134 -15.311 1.00 70.94 89 LEU A CA 1
ATOM 703 C C . LEU A 1 89 ? 9.038 14.209 -15.425 1.00 70.94 89 LEU A C 1
ATOM 705 O O . LEU A 1 89 ? 9.046 14.956 -16.403 1.00 70.94 89 LEU A O 1
ATOM 709 N N . GLU A 1 90 ? 9.967 14.276 -14.467 1.00 65.38 90 GLU A N 1
ATOM 710 C CA . GLU A 1 90 ? 11.065 15.257 -14.458 1.00 65.38 90 GLU A CA 1
ATOM 711 C C . GLU A 1 90 ? 12.092 15.013 -15.580 1.00 65.38 90 GLU A C 1
ATOM 713 O O . GLU A 1 90 ? 12.616 15.963 -16.149 1.00 65.38 90 GLU A O 1
ATOM 718 N N . ILE A 1 91 ? 12.332 13.756 -15.970 1.00 66.12 91 ILE A N 1
ATOM 719 C CA . ILE A 1 91 ? 13.274 13.397 -17.053 1.00 66.12 91 ILE A CA 1
ATOM 720 C C . ILE A 1 91 ? 12.736 13.782 -18.450 1.00 66.12 91 ILE A C 1
ATOM 722 O O . ILE A 1 91 ? 13.496 13.859 -19.417 1.00 66.12 91 ILE A O 1
ATOM 726 N N . HIS A 1 92 ? 11.426 14.007 -18.575 1.00 57.41 92 HIS A N 1
ATOM 727 C CA . HIS A 1 92 ? 10.751 14.289 -19.845 1.00 57.41 92 HIS A CA 1
ATOM 728 C C . HIS A 1 92 ? 10.542 15.787 -20.152 1.00 57.41 92 HIS A C 1
ATOM 730 O O . HIS A 1 92 ? 10.007 16.096 -21.223 1.00 57.41 92 HIS A O 1
ATOM 736 N N . PHE A 1 93 ? 10.961 16.692 -19.259 1.00 50.44 93 PHE A N 1
ATOM 737 C CA . PHE A 1 93 ? 10.956 18.153 -19.443 1.00 50.44 93 PHE A CA 1
ATOM 738 C C . PHE A 1 93 ? 12.363 18.702 -19.711 1.00 50.44 93 PHE A C 1
ATOM 740 O O . PHE A 1 93 ? 12.454 19.687 -20.482 1.00 50.44 93 PHE A O 1
#

Organism: NCBI:txid392030

Radius of gyration: 22.2 Å; chains: 1; bounding box: 49×34×63 Å

pLDDT: mean 81.19, std 11.27, range [50.44, 96.19]

Sequence (93 aa):
MTTTAMKSSQALLSQIFKNLFIVIQLYEYGYLVAFLIGFPGNIAGLLTFPRPTLRKVSTGCLFITLAISDILYLLMCLFDFLEFDLQILEIHF

Secondary structure (DSSP, 8-state):
-HHHHHHHHHHHHHHHHHHHHHHHHHHHHHHHHHHHHHHHHHHHHHHHTTSTTTTTSHHHHHHHHHHHHHHHHHHHHHHHHHHHHHHHHHHT-